Protein AF-A0A914ZNJ7-F1 (afdb_monomer_lite)

Secondary structure (DSSP, 8-state):
--TTS-HHHHHHHHHHHHHHHHHHHHTTTSS-------EEEE-TTS-EEEEE-TTS---HHHHHHHHHTPPP----TTT-HHHHHHHHHHHHHHHHHHHT--SS--EEEEEEE---HHHHHHHHHHTHHHHHHHHHTTEEEEEEE-S--SS---------

InterPro domains:
  IPR002035 von Willebrand factor, type A [PS50234] (1-148)
  IPR036465 von Willebrand factor A-like domain superfamily [G3DSA:3.40.50.410] (1-155)
  IPR036465 von Willebrand factor A-like domain superfamily [SSF53300] (2-149)

Organism: Parascaris univalens (NCBI:txid6257)

pLDDT: mean 73.2, std 13.9, range [26.34, 88.75]

Foldseek 3Di:
DLLLAPVVLVVVVLVVVLVVLVVLVVVVVDPPHDPFDWDWDAALQLAIDTLGARPDDSDSVSNNVSSVPDDRHNHDVVPDVSVLNSVLVRLLVLLVSLLPDDDPDQAEAEAEEQDDPVVVVVVCVVCVVSVVSSVVSNYQYFYHHTHDDPDDPDGDRDDD

Structure (mmCIF, N/CA/C/O backbone):
data_AF-A0A914ZNJ7-F1
#
_entry.id   AF-A0A914ZNJ7-F1
#
loop_
_atom_site.group_PDB
_atom_site.id
_atom_site.type_symbol
_atom_site.label_atom_id
_atom_site.label_alt_id
_atom_site.label_comp_id
_atom_site.label_asym_id
_atom_site.label_entity_id
_atom_site.label_seq_id
_atom_site.pdbx_PDB_ins_code
_atom_site.Cartn_x
_atom_site.Cartn_y
_atom_site.Cartn_z
_atom_site.occupancy
_atom_site.B_iso_or_equiv
_atom_site.auth_seq_id
_atom_site.auth_comp_id
_atom_site.auth_asym_id
_atom_site.auth_atom_id
_atom_site.pdbx_PDB_model_num
ATOM 1 N N . ASP A 1 1 ? 5.364 1.258 -9.511 1.00 53.81 1 ASP A N 1
ATOM 2 C CA . ASP A 1 1 ? 6.748 1.360 -10.012 1.00 53.81 1 ASP A CA 1
ATOM 3 C C . ASP A 1 1 ? 7.327 2.624 -9.424 1.00 53.81 1 ASP A C 1
ATOM 5 O O . ASP A 1 1 ? 6.819 3.691 -9.736 1.00 53.81 1 ASP A O 1
ATOM 9 N N . SER A 1 2 ? 8.281 2.535 -8.500 1.00 53.75 2 SER A N 1
ATOM 10 C CA . SER A 1 2 ? 8.760 3.783 -7.901 1.00 53.75 2 SER A CA 1
ATOM 11 C C . SER A 1 2 ? 9.652 4.567 -8.854 1.00 53.75 2 SER A C 1
ATOM 13 O O . SER A 1 2 ? 9.702 5.764 -8.675 1.00 53.75 2 SER A O 1
ATOM 15 N N . THR A 1 3 ? 10.248 3.974 -9.900 1.00 56.72 3 THR A N 1
ATOM 16 C CA . THR A 1 3 ? 10.967 4.761 -10.925 1.00 56.72 3 THR A CA 1
ATOM 17 C C . THR A 1 3 ? 10.049 5.599 -11.805 1.00 56.72 3 THR A C 1
ATOM 19 O O . THR A 1 3 ? 10.459 6.655 -12.272 1.00 56.72 3 THR A O 1
ATOM 22 N N . ALA A 1 4 ? 8.792 5.183 -11.968 1.00 59.41 4 ALA A N 1
ATOM 23 C CA . ALA A 1 4 ? 7.767 5.990 -12.628 1.00 59.41 4 ALA A CA 1
ATOM 24 C C . ALA A 1 4 ? 7.204 7.115 -11.732 1.00 59.41 4 ALA A C 1
ATOM 26 O O . ALA A 1 4 ? 6.378 7.899 -12.185 1.00 59.41 4 ALA A O 1
ATOM 27 N N . MET A 1 5 ? 7.598 7.183 -10.454 1.00 70.44 5 MET A N 1
ATOM 28 C CA . MET A 1 5 ? 7.215 8.253 -9.534 1.00 70.44 5 MET A CA 1
ATOM 29 C C . MET A 1 5 ? 8.442 9.127 -9.255 1.00 70.44 5 MET A C 1
ATOM 31 O O . MET A 1 5 ? 9.339 8.677 -8.548 1.00 70.44 5 MET A O 1
ATOM 35 N N . PRO A 1 6 ? 8.499 10.375 -9.745 1.00 73.62 6 PRO A N 1
ATOM 36 C CA . PRO A 1 6 ? 9.552 11.305 -9.355 1.00 73.62 6 PRO A CA 1
ATOM 37 C C . PRO A 1 6 ? 9.665 11.414 -7.828 1.00 73.62 6 PRO A C 1
ATOM 39 O O . PRO A 1 6 ? 8.662 11.353 -7.113 1.00 73.62 6 PRO A O 1
ATOM 42 N N . GLU A 1 7 ? 10.875 11.610 -7.302 1.00 76.56 7 GLU A N 1
ATOM 43 C CA . GLU A 1 7 ? 11.080 11.728 -5.849 1.00 76.56 7 GLU A CA 1
ATOM 44 C C . GLU A 1 7 ? 10.246 12.872 -5.239 1.00 76.56 7 GLU A C 1
ATOM 46 O O . GLU A 1 7 ? 9.757 12.771 -4.113 1.00 76.56 7 GLU A O 1
ATOM 51 N N . THR A 1 8 ? 10.022 13.943 -6.000 1.00 78.38 8 THR A N 1
ATOM 52 C CA . THR A 1 8 ? 9.134 15.056 -5.639 1.00 78.38 8 THR A CA 1
ATOM 53 C C . THR A 1 8 ? 7.691 14.597 -5.408 1.00 78.38 8 THR A C 1
ATOM 55 O O . THR A 1 8 ? 7.097 14.951 -4.390 1.00 78.38 8 THR A O 1
ATOM 58 N N . GLU A 1 9 ? 7.149 13.750 -6.284 1.00 77.38 9 GLU A N 1
ATOM 59 C CA . GLU A 1 9 ? 5.815 13.154 -6.140 1.00 77.38 9 GLU A CA 1
ATOM 60 C C . GLU A 1 9 ? 5.749 12.183 -4.959 1.00 77.38 9 GLU A C 1
ATOM 62 O O . GLU A 1 9 ? 4.774 12.173 -4.210 1.00 77.38 9 GLU A O 1
ATOM 67 N N . PHE A 1 10 ? 6.825 11.434 -4.704 1.00 81.69 10 PHE A N 1
ATOM 68 C CA . PHE A 1 10 ? 6.919 10.602 -3.505 1.00 81.69 10 PHE A CA 1
ATOM 69 C C . PHE A 1 10 ? 6.853 11.438 -2.216 1.00 81.69 10 PHE A C 1
ATOM 71 O O . PHE A 1 10 ? 6.167 11.059 -1.264 1.00 81.69 10 PHE A O 1
ATOM 78 N N . ARG A 1 11 ? 7.520 12.600 -2.174 1.00 81.94 11 ARG A N 1
ATOM 79 C CA . ARG A 1 11 ? 7.452 13.515 -1.021 1.00 81.94 11 ARG A CA 1
ATOM 80 C C . ARG A 1 11 ? 6.037 14.064 -0.818 1.00 81.94 11 ARG A C 1
ATOM 82 O O . ARG A 1 11 ? 5.580 14.091 0.325 1.00 81.94 11 ARG A O 1
ATOM 89 N N . LYS A 1 12 ? 5.334 14.430 -1.898 1.00 82.12 12 LYS A N 1
ATOM 90 C CA . LYS A 1 12 ? 3.919 14.845 -1.851 1.00 82.12 12 LYS A CA 1
ATOM 91 C C . LYS A 1 12 ? 3.018 13.719 -1.351 1.00 82.12 12 LYS A C 1
ATOM 93 O O . LYS A 1 12 ? 2.211 13.943 -0.459 1.00 82.12 12 LYS A O 1
ATOM 98 N N . PHE A 1 13 ? 3.201 12.496 -1.844 1.00 82.88 13 PHE A N 1
ATOM 99 C CA . PHE A 1 13 ? 2.439 11.337 -1.381 1.00 82.88 13 PHE A CA 1
ATOM 100 C C . PHE A 1 13 ? 2.659 11.053 0.108 1.00 82.88 13 PHE A C 1
ATOM 102 O O . PHE A 1 13 ? 1.709 10.810 0.847 1.00 82.88 13 PHE A O 1
ATOM 109 N N . ARG A 1 14 ? 3.905 11.141 0.584 1.00 84.00 14 ARG A N 1
ATOM 110 C CA . ARG A 1 14 ? 4.208 10.993 2.011 1.00 84.00 14 ARG A CA 1
ATOM 111 C C . ARG A 1 14 ? 3.512 12.065 2.850 1.00 84.00 14 ARG A C 1
ATOM 113 O O . ARG A 1 14 ? 3.027 11.752 3.931 1.00 84.00 14 ARG A O 1
ATOM 120 N N . GLN A 1 15 ? 3.459 13.304 2.365 1.00 82.81 15 GLN A N 1
ATOM 121 C CA . GLN A 1 15 ? 2.719 14.382 3.018 1.00 82.81 15 GLN A CA 1
ATOM 122 C C . GLN A 1 15 ? 1.207 14.102 3.021 1.00 82.81 15 GLN A C 1
ATOM 124 O O . GLN A 1 15 ? 0.587 14.178 4.078 1.00 82.81 15 GLN A O 1
ATOM 129 N N . PHE A 1 16 ? 0.648 13.662 1.891 1.00 83.38 16 PHE A N 1
ATOM 130 C CA . PHE A 1 16 ? -0.746 13.230 1.790 1.00 83.38 16 PHE A CA 1
ATOM 131 C C . PHE A 1 16 ? -1.081 12.121 2.794 1.00 83.38 16 PHE A C 1
ATOM 133 O O . PHE A 1 16 ? -2.092 12.216 3.471 1.00 83.38 16 PHE A O 1
ATOM 140 N N . LEU A 1 17 ? -0.226 11.106 2.970 1.00 82.94 17 LEU A N 1
ATOM 141 C CA . LEU A 1 17 ? -0.455 10.053 3.970 1.00 82.94 17 LEU A CA 1
ATOM 142 C C . LEU A 1 17 ? -0.534 10.604 5.403 1.00 82.94 17 LEU A C 1
ATOM 144 O O . LEU A 1 17 ? -1.310 10.092 6.209 1.00 82.94 17 LEU A O 1
ATOM 148 N N . ARG A 1 18 ? 0.241 11.649 5.724 1.00 81.06 18 ARG A N 1
ATOM 149 C CA . ARG A 1 18 ? 0.186 12.315 7.038 1.00 81.06 18 ARG A CA 1
ATOM 150 C C . ARG A 1 18 ? -1.119 13.088 7.209 1.00 81.06 18 ARG A C 1
ATOM 152 O O . ARG A 1 18 ? -1.751 12.986 8.253 1.00 81.06 18 ARG A O 1
ATOM 159 N N . GLU A 1 19 ? -1.527 13.834 6.189 1.00 77.38 19 GLU A N 1
ATOM 160 C CA . GLU A 1 19 ? -2.763 14.626 6.206 1.00 77.38 19 GLU A CA 1
ATOM 161 C C . GLU A 1 19 ? -4.012 13.745 6.216 1.00 77.38 19 GLU A C 1
ATOM 163 O O . GLU A 1 19 ? -4.923 13.976 7.009 1.00 77.38 19 GLU A O 1
ATOM 168 N N . LEU A 1 20 ? -4.019 12.689 5.400 1.00 76.81 20 LEU A N 1
ATOM 169 C CA . LEU A 1 20 ? -5.060 11.671 5.369 1.00 76.81 20 LEU A CA 1
ATOM 170 C C . LEU A 1 20 ? -5.246 11.071 6.765 1.00 76.81 20 LEU A C 1
ATOM 172 O O . LEU A 1 20 ? -6.363 11.024 7.271 1.00 76.81 20 LEU A O 1
ATOM 176 N N . TYR A 1 21 ? -4.149 10.697 7.423 1.00 75.25 21 TYR A N 1
ATOM 177 C CA . TYR A 1 21 ? -4.187 10.220 8.799 1.00 75.25 21 TYR A CA 1
ATOM 178 C C . TYR A 1 21 ? -4.793 11.259 9.765 1.00 75.25 21 TYR A 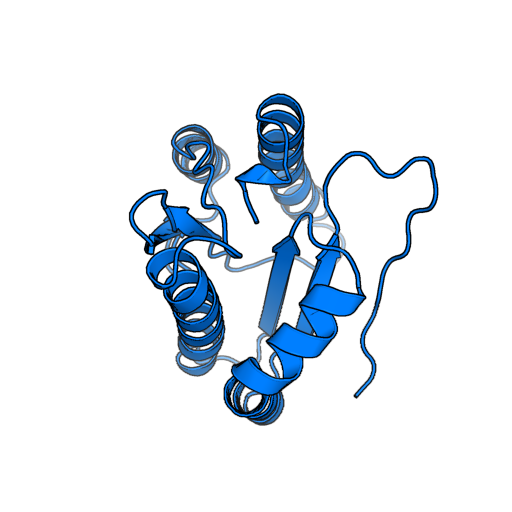C 1
ATOM 180 O O . TYR A 1 21 ? -5.706 10.936 10.524 1.00 75.25 21 TYR A O 1
ATOM 188 N N . TYR A 1 22 ? -4.364 12.523 9.699 1.00 74.38 22 TYR A N 1
ATOM 189 C CA . TYR A 1 22 ? -4.907 13.581 10.561 1.00 74.38 22 TYR A CA 1
ATOM 190 C C . TYR A 1 22 ? -6.394 13.856 10.332 1.00 74.38 22 TYR A C 1
ATOM 192 O O . TYR A 1 22 ? -7.103 14.170 11.289 1.00 74.38 22 TYR A O 1
ATOM 200 N N . SER A 1 23 ? -6.875 13.702 9.097 1.00 69.31 23 SER A N 1
ATOM 201 C CA . SER A 1 23 ? -8.292 13.871 8.761 1.00 69.31 23 SER A CA 1
ATOM 202 C C . SER A 1 23 ? -9.196 12.814 9.407 1.00 69.31 23 SER A C 1
ATOM 204 O O . SER A 1 23 ? -10.371 13.082 9.658 1.00 69.31 23 SER A O 1
ATOM 206 N N . PHE A 1 24 ? -8.659 11.629 9.726 1.00 67.88 24 PHE A N 1
ATOM 207 C CA . PHE A 1 24 ? -9.412 10.579 10.415 1.00 67.88 24 PHE A CA 1
ATOM 208 C C . PHE A 1 24 ? -9.540 10.818 11.918 1.00 67.88 24 PHE A C 1
ATOM 210 O O . PHE A 1 24 ? -10.520 10.380 12.514 1.00 67.88 24 PHE A O 1
ATOM 217 N N . GLU A 1 25 ? -8.590 11.521 12.534 1.00 63.84 25 GLU A N 1
ATOM 218 C CA . GLU A 1 25 ? -8.691 11.889 13.948 1.00 63.84 25 GLU A CA 1
ATOM 219 C C . GLU A 1 25 ? -9.591 13.105 14.189 1.00 63.84 25 GLU A C 1
ATOM 221 O O . GLU A 1 25 ? -10.279 13.167 15.206 1.00 63.84 25 GLU A O 1
ATOM 226 N N . SER A 1 26 ? -9.600 14.085 13.281 1.00 55.06 26 SER A N 1
ATOM 227 C CA . SER A 1 26 ? -10.347 15.335 13.485 1.00 55.06 26 SER A CA 1
ATOM 228 C C . SER A 1 26 ? -11.867 15.184 13.364 1.00 55.06 26 SER A C 1
ATOM 230 O O . SER A 1 26 ? -12.600 16.063 13.809 1.00 55.06 26 SER A O 1
ATOM 232 N N . ASN A 1 27 ? -12.349 14.076 12.796 1.00 54.97 27 ASN A N 1
ATOM 233 C CA . ASN A 1 27 ? -13.765 13.821 12.526 1.00 54.97 27 ASN A CA 1
ATOM 234 C C . ASN A 1 27 ? -14.432 12.927 13.591 1.00 54.97 27 ASN A C 1
ATOM 236 O O . ASN A 1 27 ? -15.315 12.133 13.275 1.00 54.97 27 ASN A O 1
ATOM 240 N N . SER A 1 28 ? -14.025 13.052 14.858 1.00 51.50 28 SER A N 1
ATOM 241 C CA . SER A 1 28 ? -14.504 12.227 15.985 1.00 51.50 28 SER A CA 1
ATOM 242 C C . SER A 1 28 ? -16.021 12.280 16.231 1.00 51.50 28 SER A C 1
ATOM 244 O O . SER A 1 28 ? -16.568 11.397 16.887 1.00 51.50 28 SER A O 1
ATOM 246 N N . SER A 1 29 ? -16.720 13.278 15.680 1.00 55.53 29 SER A N 1
ATOM 247 C CA . SER A 1 29 ? -18.180 13.417 15.732 1.00 55.53 29 SER A CA 1
ATOM 248 C C . SER A 1 29 ? -18.931 12.526 14.732 1.00 55.53 29 SER A C 1
ATOM 250 O O . SER A 1 29 ? -20.113 12.257 14.929 1.00 55.53 29 SER A O 1
ATOM 252 N N . ASN A 1 30 ? -18.260 12.015 13.694 1.00 52.19 30 ASN A N 1
ATOM 253 C CA . ASN A 1 30 ? -18.810 11.048 12.748 1.00 52.19 30 ASN A CA 1
ATOM 254 C C . ASN A 1 30 ? -18.105 9.704 12.958 1.00 52.19 30 ASN A C 1
ATOM 256 O O . ASN A 1 30 ? -16.898 9.604 12.792 1.00 52.19 30 ASN A O 1
ATOM 260 N N . CYS A 1 31 ? -18.864 8.659 13.290 1.00 51.84 31 CYS A N 1
ATOM 261 C CA . CYS A 1 31 ? -18.443 7.292 13.650 1.00 51.84 31 CYS A CA 1
ATOM 262 C C . CYS A 1 31 ? -17.632 6.497 12.578 1.00 51.84 31 CYS A C 1
ATOM 264 O O . CYS A 1 31 ? -17.772 5.283 12.454 1.00 51.84 31 CYS A O 1
ATOM 266 N N . ARG A 1 32 ? -16.798 7.146 11.756 1.00 58.00 32 ARG A N 1
ATOM 267 C CA . ARG A 1 32 ? -15.968 6.563 10.687 1.00 58.00 32 ARG A CA 1
ATOM 268 C C . ARG A 1 32 ? -14.477 6.761 10.977 1.00 58.00 32 ARG A C 1
ATOM 270 O O . ARG A 1 32 ? -13.741 7.282 10.143 1.00 58.00 32 ARG A O 1
ATOM 277 N N . GLN A 1 33 ? -14.037 6.368 12.168 1.00 70.69 33 GLN A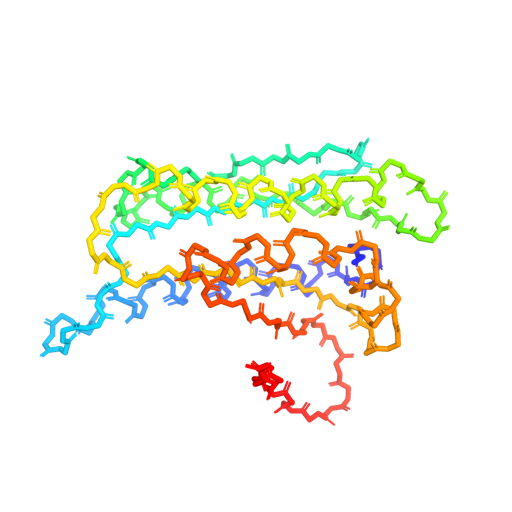 N 1
ATOM 278 C CA . GLN A 1 33 ? -12.636 6.480 12.570 1.00 70.69 33 GLN A CA 1
ATOM 279 C C . GLN A 1 33 ? -11.840 5.246 12.118 1.00 70.69 33 GLN A C 1
ATOM 281 O O . GLN A 1 33 ? -12.275 4.109 12.312 1.00 70.69 33 GLN A O 1
ATOM 286 N N . ILE A 1 34 ? -10.658 5.458 11.531 1.00 74.62 34 ILE A N 1
ATOM 287 C CA . ILE A 1 34 ? -9.693 4.372 11.326 1.00 74.62 34 ILE A CA 1
ATOM 288 C C . ILE A 1 34 ? -9.170 3.956 12.696 1.00 74.62 34 ILE A C 1
ATOM 290 O O . ILE A 1 34 ? -8.494 4.731 13.363 1.00 74.62 34 ILE A O 1
ATOM 294 N N . SER A 1 35 ? -9.474 2.728 13.112 1.00 77.62 35 SER A N 1
ATOM 295 C CA . SER A 1 35 ? -9.023 2.204 14.404 1.00 77.62 35 SER A CA 1
ATOM 296 C C . SER A 1 35 ? -7.628 1.584 14.352 1.00 77.62 35 SER A C 1
ATOM 298 O O . SER A 1 35 ? -6.980 1.469 15.385 1.00 77.62 35 SER A O 1
ATOM 300 N N . ARG A 1 36 ? -7.182 1.120 13.174 1.00 83.25 36 ARG A N 1
ATOM 301 C CA . ARG A 1 36 ? -5.871 0.483 12.957 1.00 83.25 36 ARG A CA 1
ATOM 302 C C . ARG A 1 36 ? -5.372 0.787 11.548 1.00 83.25 36 ARG A C 1
ATOM 304 O O . ARG A 1 36 ? -6.161 0.771 10.606 1.00 83.25 36 ARG A O 1
ATOM 311 N N . LEU A 1 37 ? -4.072 1.027 11.400 1.00 86.12 37 LEU A N 1
ATOM 312 C CA . LEU A 1 37 ? -3.442 1.360 10.125 1.00 86.12 37 LEU A CA 1
ATOM 313 C C . LEU A 1 37 ? -2.122 0.606 9.993 1.00 86.12 37 LEU A C 1
ATOM 315 O O . LEU A 1 37 ? -1.306 0.614 10.907 1.00 86.12 37 LEU A O 1
ATOM 319 N N . ALA A 1 38 ? -1.904 -0.009 8.835 1.00 88.12 38 ALA A N 1
ATOM 320 C CA . ALA A 1 38 ? -0.615 -0.563 8.459 1.00 88.12 38 ALA A CA 1
ATOM 321 C C . ALA A 1 38 ? -0.146 0.062 7.152 1.00 88.12 38 ALA A C 1
ATOM 323 O O . ALA A 1 38 ? -0.948 0.390 6.279 1.00 88.12 38 ALA A O 1
ATOM 324 N N . ILE A 1 39 ? 1.167 0.232 7.027 1.00 88.44 39 ILE A N 1
ATOM 325 C CA . ILE A 1 39 ? 1.784 0.835 5.851 1.00 88.44 39 ILE A CA 1
ATOM 326 C C . ILE A 1 39 ? 2.929 -0.058 5.406 1.00 88.44 39 ILE A C 1
ATOM 328 O O . ILE A 1 39 ? 3.972 -0.133 6.057 1.00 88.44 39 ILE A O 1
ATOM 332 N N . LEU A 1 40 ? 2.712 -0.722 4.277 1.00 88.75 40 LEU A N 1
ATOM 333 C CA . LEU A 1 40 ? 3.676 -1.581 3.606 1.00 88.75 40 LEU A CA 1
ATOM 334 C C . LEU A 1 40 ? 4.218 -0.854 2.382 1.00 88.75 40 LEU A C 1
ATOM 336 O O . LEU A 1 40 ? 3.469 -0.204 1.652 1.00 88.75 40 LEU A O 1
ATOM 340 N N . LYS A 1 41 ? 5.519 -0.972 2.132 1.00 86.38 41 LYS A N 1
ATOM 341 C CA . LYS A 1 41 ? 6.115 -0.420 0.919 1.00 86.38 41 LYS A CA 1
ATOM 342 C C . LYS A 1 41 ? 7.318 -1.230 0.455 1.00 86.38 41 LYS A C 1
ATOM 344 O O . LYS A 1 41 ? 8.174 -1.628 1.242 1.00 86.38 41 LYS A O 1
ATOM 349 N N . ASN A 1 42 ? 7.426 -1.369 -0.860 1.00 81.81 42 ASN A N 1
ATOM 350 C CA . ASN A 1 42 ? 8.550 -2.038 -1.504 1.00 81.81 42 ASN A CA 1
ATOM 351 C C . ASN A 1 42 ? 9.828 -1.190 -1.398 1.00 81.81 42 ASN A C 1
ATOM 353 O O . ASN A 1 42 ? 9.806 0.041 -1.547 1.00 81.81 42 ASN A O 1
ATOM 357 N N . ARG A 1 43 ? 10.957 -1.857 -1.153 1.00 79.56 43 ARG A N 1
ATOM 358 C CA . ARG A 1 43 ? 12.313 -1.290 -1.143 1.00 79.56 43 ARG A CA 1
ATOM 359 C C . ARG A 1 43 ? 13.014 -1.507 -2.484 1.00 79.56 43 ARG A C 1
ATOM 361 O O . ARG A 1 43 ? 12.617 -2.367 -3.264 1.00 79.56 43 ARG A O 1
ATOM 368 N N . ARG A 1 44 ? 14.105 -0.758 -2.709 1.00 72.81 44 ARG A N 1
ATOM 369 C CA . ARG A 1 44 ? 14.981 -0.860 -3.901 1.00 72.81 44 ARG A CA 1
ATOM 370 C C . ARG A 1 44 ? 15.434 -2.300 -4.170 1.00 72.81 44 ARG A C 1
ATOM 372 O O . ARG A 1 44 ? 15.549 -2.714 -5.314 1.00 72.81 44 ARG A O 1
ATOM 379 N N . SER A 1 45 ? 15.695 -3.042 -3.095 1.00 74.81 45 SER A N 1
ATOM 380 C CA . SER A 1 45 ? 16.176 -4.426 -3.095 1.00 74.81 45 SER A CA 1
ATOM 381 C C . SER A 1 45 ? 15.145 -5.450 -3.571 1.00 74.81 45 SER A C 1
ATOM 383 O O . SER A 1 45 ? 15.495 -6.615 -3.719 1.00 74.81 45 SER A O 1
ATOM 385 N N . GLY A 1 46 ? 13.884 -5.053 -3.778 1.00 73.19 46 GLY A N 1
ATOM 386 C CA . GLY A 1 46 ? 12.798 -5.996 -4.038 1.00 73.19 46 GLY A CA 1
ATOM 387 C C . GLY A 1 46 ? 12.356 -6.761 -2.787 1.00 73.19 46 GLY A C 1
ATOM 388 O O . GLY A 1 46 ? 11.921 -7.900 -2.878 1.00 73.19 46 GLY A O 1
ATOM 389 N N . SER A 1 47 ? 12.465 -6.131 -1.615 1.00 81.81 47 SER A N 1
ATOM 390 C CA . SER A 1 47 ? 11.836 -6.603 -0.378 1.00 81.81 47 SER A CA 1
ATOM 391 C C . SER A 1 47 ? 10.702 -5.672 0.044 1.00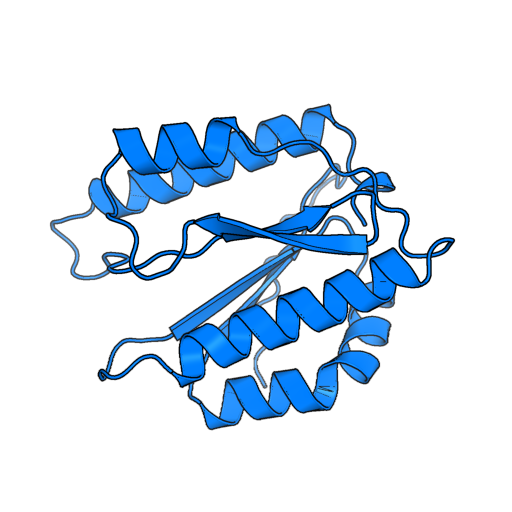 81.81 47 SER A C 1
ATOM 393 O O . SER A 1 47 ? 10.688 -4.491 -0.317 1.00 81.81 47 SER A O 1
ATOM 395 N N . VAL A 1 48 ? 9.753 -6.189 0.820 1.00 84.25 48 VAL A N 1
ATOM 396 C CA . VAL A 1 48 ? 8.675 -5.399 1.428 1.00 84.25 48 VAL A CA 1
ATOM 397 C C . VAL A 1 48 ? 9.114 -4.951 2.815 1.00 84.25 48 VAL A C 1
ATOM 399 O O . VAL A 1 48 ? 9.670 -5.737 3.578 1.00 84.25 48 VAL A O 1
ATOM 402 N N . PHE A 1 49 ? 8.882 -3.683 3.144 1.00 86.38 49 PHE A N 1
ATOM 403 C CA . PHE A 1 49 ? 9.119 -3.150 4.478 1.00 86.38 49 PHE A CA 1
ATOM 404 C C . PHE A 1 49 ? 7.822 -2.630 5.084 1.00 86.38 49 PHE A C 1
ATOM 406 O O . PHE A 1 49 ? 7.070 -1.900 4.429 1.00 86.38 49 PHE A O 1
ATOM 413 N N . THR A 1 50 ? 7.595 -2.977 6.346 1.00 87.31 50 THR A N 1
ATOM 414 C CA . THR A 1 50 ? 6.460 -2.497 7.130 1.00 87.31 50 THR A CA 1
ATOM 415 C C . THR A 1 50 ? 6.876 -1.261 7.911 1.00 87.31 50 THR A C 1
ATOM 417 O O . THR A 1 50 ? 7.649 -1.336 8.860 1.00 87.31 50 THR A O 1
ATOM 420 N N . TYR A 1 51 ? 6.377 -0.101 7.494 1.00 86.25 51 TYR A N 1
ATOM 421 C CA . TYR A 1 51 ? 6.629 1.170 8.175 1.00 86.25 51 TYR A CA 1
ATOM 422 C C . TYR A 1 51 ? 5.732 1.352 9.399 1.00 86.25 51 TYR A C 1
ATOM 424 O O . TYR A 1 51 ? 6.159 1.957 10.379 1.00 86.25 51 TYR A O 1
ATOM 432 N N . LEU A 1 52 ? 4.515 0.811 9.345 1.00 86.44 52 LEU A N 1
ATOM 433 C CA . LEU A 1 52 ? 3.541 0.815 10.432 1.00 86.44 52 LEU A CA 1
ATOM 434 C C . LEU A 1 52 ? 2.831 -0.544 10.447 1.00 86.44 52 LEU A C 1
ATOM 436 O O . LEU A 1 52 ? 2.379 -0.984 9.388 1.00 86.44 52 LEU A O 1
ATOM 440 N N . HIS A 1 53 ? 2.751 -1.211 11.602 1.00 86.12 53 HIS A N 1
ATOM 441 C CA . HIS A 1 53 ? 1.961 -2.438 11.764 1.00 86.12 53 H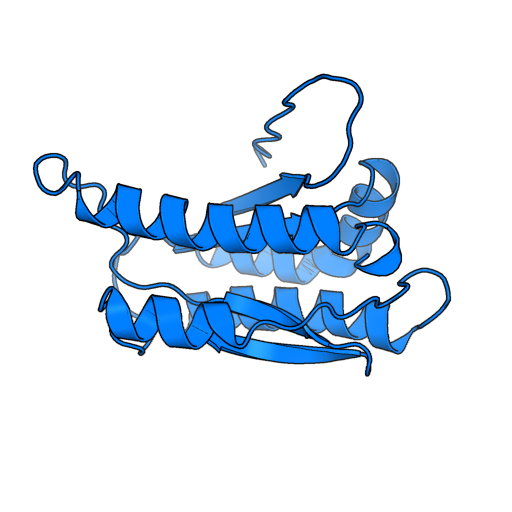IS A CA 1
ATOM 442 C C . HIS A 1 53 ? 0.569 -2.108 12.302 1.00 86.12 53 HIS A C 1
ATOM 444 O O . HIS A 1 53 ? 0.390 -1.097 12.975 1.00 86.12 53 HIS A O 1
ATOM 450 N N . LEU A 1 54 ? -0.403 -2.999 12.069 1.00 82.94 54 LEU A N 1
ATOM 451 C CA . LEU A 1 54 ? -1.770 -2.822 12.570 1.00 82.94 54 LEU A CA 1
ATOM 452 C C . LEU A 1 54 ? -1.821 -2.688 14.100 1.00 82.94 54 LEU A C 1
ATOM 454 O O . LEU A 1 54 ? -2.758 -2.102 14.623 1.00 82.94 54 LEU A O 1
ATOM 458 N N . GLU A 1 55 ? -0.875 -3.282 14.828 1.00 81.88 55 GLU A N 1
ATOM 459 C CA . GLU A 1 55 ? -0.774 -3.238 16.298 1.00 81.88 55 GLU A CA 1
ATOM 460 C C . GLU A 1 55 ? -0.170 -1.938 16.837 1.00 81.88 55 GLU A C 1
ATOM 462 O O . GLU A 1 55 ? -0.267 -1.672 18.033 1.00 81.88 55 GLU A O 1
ATOM 467 N N . ASN A 1 56 ? 0.450 -1.122 15.981 1.00 82.19 56 ASN A N 1
ATOM 468 C CA . ASN A 1 56 ? 1.046 0.129 16.422 1.00 82.19 56 ASN A CA 1
ATOM 469 C C . ASN A 1 56 ? -0.043 1.098 16.888 1.00 82.19 56 ASN A C 1
ATOM 471 O O . ASN A 1 56 ? -1.129 1.163 16.307 1.00 82.19 56 ASN A O 1
ATOM 475 N N . SER A 1 57 ? 0.292 1.904 17.899 1.00 77.75 57 SER A N 1
ATOM 476 C CA . SER A 1 57 ? -0.564 3.012 18.308 1.00 77.75 57 SER A CA 1
ATOM 477 C C . SER A 1 57 ? -0.795 3.955 17.130 1.00 77.75 57 SER A C 1
ATOM 479 O O . SER A 1 57 ? 0.144 4.342 16.425 1.00 77.75 57 SER A O 1
ATOM 481 N N . LEU A 1 58 ? -2.049 4.363 16.965 1.00 77.94 58 LEU A N 1
ATOM 482 C CA . LEU A 1 58 ? -2.428 5.492 16.126 1.00 77.94 58 LEU A CA 1
ATOM 483 C C . LEU A 1 58 ? -2.262 6.785 16.929 1.00 77.94 58 LEU A C 1
ATOM 485 O O . LEU A 1 58 ? -3.200 7.549 17.105 1.00 77.94 58 LEU A O 1
ATOM 489 N N . ASP A 1 59 ? -1.077 6.993 17.493 1.00 82.75 59 ASP A N 1
ATOM 490 C CA . ASP A 1 59 ? -0.704 8.286 18.047 1.00 82.75 59 ASP A CA 1
ATOM 491 C C . ASP A 1 59 ? -0.096 9.147 16.931 1.00 82.75 59 ASP A C 1
ATOM 493 O O . ASP A 1 59 ? 0.777 8.690 16.181 1.00 82.75 59 ASP A O 1
ATOM 497 N N . LYS A 1 60 ? -0.529 10.412 16.828 1.00 75.62 60 LYS A N 1
ATOM 498 C CA . LYS A 1 60 ? -0.081 11.346 15.778 1.00 75.62 60 LYS A CA 1
ATOM 499 C C . LYS A 1 60 ? 1.435 11.450 15.675 1.00 75.62 60 LYS A C 1
ATOM 501 O O . LYS A 1 60 ? 1.970 11.506 14.561 1.00 75.62 60 LYS A O 1
ATOM 506 N N . LEU A 1 61 ? 2.127 11.529 16.813 1.00 78.12 61 LEU A N 1
ATOM 507 C CA . LEU A 1 61 ? 3.575 11.688 16.853 1.00 78.12 61 LEU A CA 1
ATOM 508 C C . LEU A 1 61 ? 4.246 10.397 16.383 1.00 78.12 61 LEU A C 1
ATOM 510 O O . LEU A 1 61 ? 5.124 10.447 15.518 1.00 78.12 61 LEU A O 1
ATOM 514 N N . GLN A 1 62 ? 3.786 9.247 16.877 1.00 80.12 62 GLN A N 1
ATOM 515 C CA . GLN A 1 62 ? 4.314 7.943 16.483 1.00 80.12 62 GLN A CA 1
ATOM 516 C C . GLN A 1 62 ? 4.132 7.684 14.979 1.00 80.12 62 GLN A C 1
ATOM 518 O O . GLN A 1 62 ?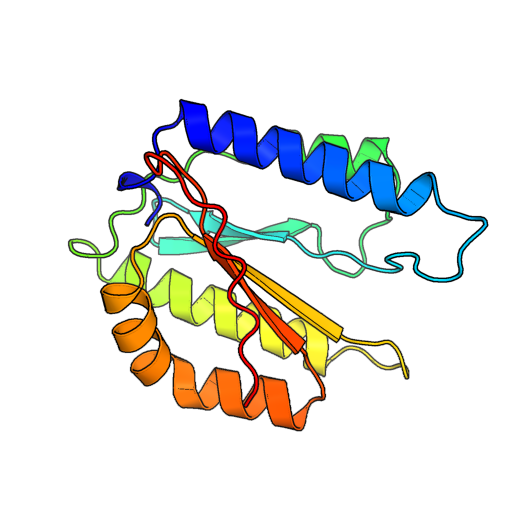 5.102 7.357 14.288 1.00 80.12 62 GLN A O 1
ATOM 523 N N . VAL A 1 63 ? 2.932 7.908 14.436 1.00 82.25 63 VAL A N 1
ATOM 524 C CA . VAL A 1 63 ? 2.651 7.755 12.999 1.00 82.25 63 VAL A CA 1
ATOM 525 C C . VAL A 1 63 ? 3.510 8.710 12.166 1.00 82.25 63 VAL A C 1
ATOM 527 O O . VAL A 1 63 ? 4.113 8.292 11.175 1.00 82.25 63 VAL A O 1
ATOM 530 N N . SER A 1 64 ? 3.656 9.969 12.593 1.00 80.50 64 SER A N 1
ATOM 531 C CA . SER A 1 64 ? 4.547 10.930 11.931 1.00 80.50 64 SER A CA 1
ATOM 532 C C . SER A 1 64 ? 6.007 10.477 11.896 1.00 80.50 64 SER A C 1
ATOM 534 O O . SER A 1 64 ? 6.662 10.638 10.864 1.00 80.50 64 SER A O 1
ATOM 536 N N . ILE A 1 65 ? 6.520 9.905 12.989 1.00 83.50 65 ILE A N 1
ATOM 537 C CA . ILE A 1 65 ? 7.893 9.385 13.068 1.00 83.50 65 ILE A CA 1
ATOM 538 C C . ILE A 1 65 ? 8.078 8.181 12.137 1.00 83.50 65 ILE A C 1
ATOM 540 O O . ILE A 1 65 ? 9.101 8.073 11.464 1.00 83.50 65 ILE A O 1
ATOM 544 N N . HIS A 1 66 ? 7.108 7.270 12.069 1.00 85.50 66 HIS A N 1
ATOM 545 C CA . HIS A 1 66 ? 7.185 6.123 11.162 1.00 85.50 66 HIS A CA 1
ATOM 546 C C . HIS A 1 66 ? 7.147 6.553 9.692 1.00 85.50 66 HIS A C 1
ATOM 548 O O . HIS A 1 66 ? 7.956 6.089 8.885 1.00 85.50 66 HIS A O 1
ATOM 554 N N . LEU A 1 67 ? 6.255 7.486 9.351 1.00 84.31 67 LEU A N 1
ATOM 555 C CA . LEU A 1 67 ? 6.132 8.014 7.997 1.00 84.31 67 LEU A CA 1
ATOM 556 C C . LEU A 1 67 ? 7.364 8.815 7.568 1.00 84.31 67 LEU A C 1
ATOM 558 O O . LEU A 1 67 ? 7.773 8.705 6.414 1.00 84.31 67 LEU A O 1
ATOM 562 N N . SER A 1 68 ? 7.995 9.588 8.459 1.00 83.75 68 SER A N 1
ATOM 563 C CA . SER A 1 68 ? 9.179 10.392 8.114 1.00 83.75 68 SER A CA 1
ATOM 564 C C . SER A 1 68 ? 10.384 9.541 7.696 1.00 83.75 68 SER A C 1
ATOM 566 O O . SER A 1 68 ? 11.156 9.965 6.835 1.00 83.75 68 SER A O 1
ATOM 568 N N . LYS A 1 69 ? 10.488 8.313 8.222 1.00 85.38 69 LYS A N 1
ATOM 569 C CA . LYS A 1 69 ? 11.509 7.315 7.860 1.00 85.38 69 LYS A CA 1
ATOM 570 C C . LYS A 1 69 ? 11.263 6.652 6.502 1.00 85.38 69 LYS A C 1
ATOM 572 O O . LYS A 1 69 ? 12.076 5.848 6.054 1.00 85.38 69 LYS A O 1
ATOM 577 N N . MET A 1 70 ? 10.140 6.939 5.842 1.00 86.25 70 MET A N 1
ATOM 578 C CA . MET A 1 70 ? 9.836 6.352 4.544 1.00 86.25 70 MET A CA 1
ATOM 579 C C . MET A 1 70 ? 10.755 6.910 3.457 1.00 86.25 70 MET A C 1
ATOM 581 O O . MET A 1 70 ? 10.721 8.101 3.140 1.00 86.25 70 MET A O 1
ATOM 585 N N . GLU A 1 71 ? 11.556 6.021 2.871 1.00 82.19 71 GLU A N 1
ATOM 586 C CA . GLU A 1 71 ? 12.556 6.339 1.847 1.00 82.19 71 GLU A CA 1
ATOM 587 C C . GLU A 1 71 ? 12.005 6.139 0.437 1.00 82.19 71 GLU A C 1
ATOM 589 O O . GLU A 1 71 ? 11.242 5.207 0.183 1.00 82.19 71 GLU A O 1
ATOM 594 N N . TYR A 1 72 ? 12.456 6.933 -0.530 1.00 79.19 72 TYR A N 1
ATOM 595 C CA . TYR A 1 72 ? 12.132 6.704 -1.935 1.00 79.19 72 TYR A CA 1
ATOM 596 C C . TYR A 1 72 ? 12.854 5.457 -2.480 1.00 79.19 72 TYR A C 1
ATOM 598 O O . TYR A 1 72 ? 14.086 5.383 -2.515 1.00 79.19 72 TYR A O 1
ATOM 606 N N . ALA A 1 73 ? 12.087 4.455 -2.927 1.00 71.81 73 ALA A N 1
ATOM 607 C CA . ALA A 1 73 ? 12.639 3.148 -3.292 1.00 71.81 73 ALA A CA 1
ATOM 608 C C . ALA A 1 73 ? 13.060 2.986 -4.760 1.00 71.81 73 ALA A C 1
ATOM 610 O O . ALA A 1 73 ? 13.812 2.063 -5.024 1.00 71.81 73 ALA A O 1
ATOM 611 N N . GLY A 1 74 ? 12.620 3.826 -5.703 1.00 68.19 74 GLY A N 1
ATOM 612 C CA . GLY A 1 74 ? 13.051 3.755 -7.113 1.00 68.19 74 GLY A CA 1
ATOM 613 C C . GLY A 1 74 ? 13.144 2.339 -7.722 1.00 68.19 74 GLY A C 1
ATOM 614 O O . GLY A 1 74 ? 14.095 2.047 -8.437 1.00 68.19 74 GLY A O 1
ATOM 615 N N . CYS A 1 75 ? 12.219 1.434 -7.396 1.00 72.19 75 CYS A N 1
ATOM 616 C CA . CYS A 1 75 ? 12.202 0.047 -7.863 1.00 72.19 75 CYS A CA 1
ATOM 617 C C . CYS A 1 75 ? 11.533 -0.003 -9.244 1.00 72.19 75 CYS A C 1
ATOM 619 O O . CYS A 1 75 ? 10.319 0.227 -9.333 1.00 72.19 75 CYS A O 1
ATOM 621 N N . ASN A 1 76 ? 12.320 -0.278 -10.292 1.00 73.19 76 ASN A N 1
ATOM 622 C CA . ASN A 1 76 ? 11.835 -0.443 -11.663 1.00 73.19 76 ASN A CA 1
ATOM 623 C C . ASN A 1 76 ? 11.288 -1.857 -11.838 1.00 73.19 76 ASN A C 1
ATOM 625 O O . ASN A 1 76 ? 12.031 -2.835 -11.804 1.00 73.19 76 ASN A O 1
ATOM 629 N N . LEU A 1 77 ? 9.982 -1.962 -12.020 1.00 69.25 77 LEU A N 1
ATOM 630 C CA . LEU A 1 77 ? 9.301 -3.248 -12.064 1.00 69.25 77 LEU A CA 1
ATOM 631 C C . LEU A 1 77 ? 9.444 -3.947 -13.423 1.00 69.25 77 LEU A C 1
ATOM 633 O O . LEU A 1 77 ? 9.252 -5.150 -13.493 1.00 69.25 77 LEU A O 1
ATOM 637 N N . GLU A 1 78 ? 9.759 -3.235 -14.503 1.00 71.19 78 GLU A N 1
ATOM 638 C CA . GLU A 1 78 ? 9.936 -3.842 -15.834 1.00 71.19 78 GLU A CA 1
ATOM 639 C C . GLU A 1 78 ? 11.303 -4.513 -15.980 1.00 71.19 78 GLU A C 1
ATOM 641 O O . GLU A 1 78 ? 11.437 -5.512 -16.676 1.00 71.19 78 GLU A O 1
ATOM 646 N N . ARG A 1 79 ? 12.318 -3.979 -15.295 1.00 72.50 79 ARG A N 1
ATOM 647 C CA . ARG A 1 79 ? 13.707 -4.445 -15.401 1.00 72.50 79 ARG A CA 1
ATOM 648 C C . ARG A 1 79 ? 14.160 -5.326 -14.242 1.00 72.50 79 ARG A C 1
ATOM 650 O O . ARG A 1 79 ? 15.225 -5.927 -14.330 1.00 72.50 79 ARG A O 1
ATOM 657 N N . ASN A 1 80 ? 13.405 -5.377 -13.144 1.00 75.56 80 ASN A N 1
ATOM 658 C CA . ASN A 1 80 ? 13.821 -6.073 -11.930 1.00 75.56 80 ASN A CA 1
ATOM 659 C C . ASN A 1 80 ? 12.722 -7.017 -11.417 1.00 75.56 80 ASN A C 1
ATOM 661 O O . ASN A 1 80 ? 11.728 -6.585 -10.829 1.00 75.56 80 ASN A O 1
ATOM 665 N N . LEU A 1 81 ? 12.951 -8.322 -11.587 1.00 77.69 81 LEU A N 1
ATOM 666 C CA . LEU A 1 81 ? 12.065 -9.390 -11.111 1.00 77.69 81 LEU A CA 1
ATOM 667 C C . LEU A 1 81 ? 11.862 -9.357 -9.588 1.00 77.69 81 LEU A C 1
ATOM 669 O O . LEU A 1 81 ? 10.765 -9.638 -9.112 1.00 77.69 81 LEU A O 1
ATOM 673 N N . ASN A 1 82 ? 12.864 -8.933 -8.810 1.00 79.69 82 ASN A N 1
ATOM 674 C CA . ASN A 1 82 ? 12.711 -8.793 -7.359 1.00 79.69 82 ASN A CA 1
ATOM 675 C C . ASN A 1 82 ? 11.733 -7.664 -7.012 1.00 79.69 82 ASN A C 1
ATOM 677 O O . ASN A 1 82 ? 10.977 -7.777 -6.053 1.00 79.69 82 ASN A O 1
ATOM 681 N N . CYS A 1 83 ? 11.688 -6.588 -7.806 1.00 75.56 83 CYS A N 1
ATOM 682 C CA . CYS A 1 83 ? 10.667 -5.557 -7.633 1.00 75.56 83 CYS A CA 1
ATOM 683 C C . CYS A 1 83 ? 9.264 -6.122 -7.905 1.00 75.56 83 CYS A C 1
ATOM 685 O O . CYS A 1 83 ? 8.332 -5.779 -7.176 1.00 75.56 83 CYS A O 1
ATOM 687 N N . GLN A 1 84 ? 9.108 -6.954 -8.948 1.00 75.19 84 GLN A N 1
ATOM 688 C CA . GLN A 1 84 ? 7.820 -7.574 -9.295 1.00 75.19 84 GLN A CA 1
ATOM 689 C C . GLN A 1 84 ? 7.350 -8.486 -8.169 1.00 75.19 84 GLN A C 1
ATOM 691 O O . GLN A 1 84 ? 6.240 -8.322 -7.669 1.00 75.19 84 GLN A O 1
ATOM 696 N N . LYS A 1 85 ? 8.245 -9.353 -7.689 1.00 77.50 85 LYS A N 1
ATOM 697 C CA . LYS A 1 85 ? 7.990 -10.217 -6.542 1.00 77.50 85 LYS A CA 1
ATOM 698 C C . LYS A 1 85 ? 7.597 -9.419 -5.299 1.00 77.50 85 LYS A C 1
ATOM 700 O O . LYS A 1 85 ? 6.594 -9.738 -4.678 1.00 77.50 85 LYS A O 1
ATOM 705 N N . ALA A 1 86 ? 8.299 -8.326 -4.992 1.00 78.81 86 ALA A N 1
ATOM 706 C CA . ALA A 1 86 ? 7.963 -7.474 -3.851 1.00 78.81 86 ALA A CA 1
ATOM 707 C C . ALA A 1 86 ? 6.541 -6.902 -3.924 1.00 78.81 86 ALA A C 1
ATOM 709 O O . ALA A 1 86 ? 5.927 -6.637 -2.899 1.00 78.81 86 ALA A O 1
ATOM 710 N N . LEU A 1 87 ? 6.013 -6.657 -5.125 1.00 77.88 87 LEU A N 1
ATOM 711 C CA . LEU A 1 87 ? 4.650 -6.161 -5.298 1.00 77.88 87 LEU A CA 1
ATOM 712 C C . LEU A 1 87 ? 3.618 -7.242 -4.971 1.00 77.88 87 LEU A C 1
ATOM 714 O O . LEU A 1 87 ? 2.669 -6.959 -4.241 1.00 77.88 87 LEU A O 1
ATOM 718 N N . THR A 1 88 ? 3.849 -8.468 -5.436 1.00 77.88 88 THR A N 1
ATOM 719 C CA . THR A 1 88 ? 3.052 -9.635 -5.045 1.00 77.88 88 THR A CA 1
ATOM 720 C C . THR A 1 88 ? 3.151 -9.896 -3.548 1.00 77.88 88 THR A C 1
ATOM 722 O O . THR A 1 88 ? 2.123 -9.986 -2.885 1.00 77.88 88 THR A O 1
ATOM 725 N N . ASP A 1 89 ? 4.361 -9.902 -2.989 1.00 82.12 89 ASP A N 1
ATOM 726 C CA . ASP A 1 89 ? 4.593 -10.094 -1.557 1.00 82.12 89 ASP A CA 1
ATOM 727 C C . ASP A 1 89 ? 3.880 -9.015 -0.730 1.00 82.12 89 ASP A C 1
ATOM 729 O O . ASP A 1 89 ? 3.258 -9.329 0.280 1.00 82.12 89 ASP A O 1
ATOM 733 N N . ALA A 1 90 ? 3.906 -7.746 -1.155 1.00 82.69 90 ALA A N 1
ATOM 734 C CA . ALA A 1 90 ? 3.233 -6.661 -0.439 1.00 82.69 90 ALA A CA 1
ATOM 735 C C . ALA A 1 90 ? 1.713 -6.820 -0.459 1.00 82.69 90 ALA A C 1
ATOM 737 O O . ALA A 1 90 ? 1.056 -6.554 0.548 1.00 82.69 90 ALA A O 1
ATOM 738 N N . TYR A 1 91 ? 1.161 -7.264 -1.589 1.00 81.56 91 TYR A N 1
ATOM 739 C CA . TYR A 1 91 ? -0.263 -7.536 -1.708 1.00 81.56 91 TYR A CA 1
ATOM 740 C C . TYR A 1 91 ? -0.665 -8.707 -0.808 1.00 81.56 91 TYR A C 1
ATOM 742 O O . TYR A 1 91 ? -1.570 -8.564 0.013 1.00 81.56 91 TYR A O 1
ATOM 750 N N . VAL A 1 92 ? 0.048 -9.834 -0.911 1.00 82.19 92 VAL A N 1
ATOM 751 C CA . VAL A 1 92 ? -0.184 -11.017 -0.076 1.00 82.19 92 VAL A CA 1
ATOM 752 C C . VAL A 1 92 ? -0.098 -10.621 1.393 1.00 82.19 92 VAL A C 1
ATOM 754 O O . VAL A 1 92 ? -1.085 -10.769 2.103 1.00 82.19 92 VAL A O 1
ATOM 757 N N . LEU A 1 93 ? 0.997 -9.996 1.833 1.00 85.44 93 LEU A N 1
ATOM 758 C CA . LEU A 1 93 ? 1.161 -9.530 3.213 1.00 85.44 93 LEU A CA 1
ATOM 759 C C . LEU A 1 93 ? 0.017 -8.616 3.665 1.00 85.44 93 LEU A C 1
ATOM 761 O O . LEU A 1 93 ? -0.527 -8.826 4.746 1.00 85.44 93 LEU A O 1
ATOM 765 N N . GLY A 1 94 ? -0.385 -7.641 2.845 1.00 84.38 94 GLY A N 1
ATOM 766 C CA . GLY A 1 94 ? -1.502 -6.749 3.156 1.00 84.38 94 GLY A CA 1
ATOM 767 C C . GLY A 1 94 ? -2.810 -7.511 3.373 1.00 84.38 94 GLY A C 1
ATOM 768 O O . GLY A 1 94 ? -3.499 -7.295 4.369 1.00 84.38 94 GLY A O 1
ATOM 769 N N . THR A 1 95 ? -3.130 -8.455 2.487 1.00 81.75 95 THR A N 1
ATOM 770 C CA . THR A 1 95 ? -4.340 -9.280 2.620 1.00 81.75 95 THR A CA 1
ATOM 771 C C . THR A 1 95 ? -4.284 -10.234 3.812 1.00 81.75 95 THR A C 1
ATOM 773 O O . THR A 1 95 ? -5.272 -10.362 4.538 1.00 81.75 95 THR A O 1
ATOM 776 N N . THR A 1 96 ? -3.135 -10.859 4.076 1.00 81.25 96 THR A N 1
ATOM 777 C CA . THR A 1 96 ? -2.972 -11.813 5.178 1.00 81.25 96 THR A CA 1
ATOM 778 C C . THR A 1 96 ? -3.035 -11.117 6.535 1.00 81.25 96 THR A C 1
ATOM 780 O O . THR A 1 96 ? -3.697 -11.628 7.435 1.00 81.25 96 THR A O 1
ATOM 783 N N . LEU A 1 97 ? -2.448 -9.918 6.670 1.00 80.38 97 LEU A N 1
ATOM 784 C CA . LEU A 1 97 ? -2.549 -9.095 7.885 1.00 80.38 97 LEU A CA 1
ATOM 785 C C . LEU A 1 97 ? -4.007 -8.776 8.246 1.00 80.38 97 LEU A C 1
ATOM 787 O O . LEU A 1 97 ? -4.374 -8.743 9.419 1.00 80.38 97 LEU A O 1
ATOM 791 N N . HIS A 1 98 ? -4.858 -8.560 7.242 1.00 76.31 98 HIS A N 1
ATOM 792 C CA . HIS A 1 98 ? -6.286 -8.347 7.458 1.00 76.31 98 HIS A CA 1
ATOM 793 C C . HIS A 1 98 ? -7.049 -9.642 7.750 1.00 76.31 98 HIS A C 1
ATOM 795 O O . HIS A 1 98 ? -8.028 -9.611 8.499 1.00 76.31 98 HIS A O 1
ATOM 801 N N . ALA A 1 99 ? -6.628 -10.781 7.199 1.00 71.12 99 ALA A N 1
ATOM 802 C CA . ALA A 1 99 ? -7.250 -12.073 7.486 1.00 71.12 99 ALA A CA 1
ATOM 803 C C . ALA A 1 99 ? -7.033 -12.512 8.944 1.00 71.12 99 ALA A C 1
ATOM 805 O O . ALA A 1 99 ? -7.947 -13.053 9.557 1.00 71.12 99 ALA A O 1
ATOM 806 N N . THR A 1 100 ? -5.872 -12.205 9.531 1.00 72.12 100 THR A N 1
ATOM 807 C CA . THR A 1 100 ? -5.586 -12.483 10.950 1.00 72.12 100 THR A CA 1
ATOM 808 C C . THR A 1 100 ? -6.344 -11.574 11.916 1.00 72.12 100 THR A C 1
ATOM 810 O O . THR A 1 100 ? -6.386 -11.845 13.114 1.00 72.12 100 THR A O 1
ATOM 813 N N . GLU A 1 101 ? -6.951 -10.496 11.415 1.00 71.75 101 GLU A N 1
ATOM 814 C CA . GLU A 1 101 ? -7.662 -9.544 12.254 1.00 71.75 101 GLU A CA 1
ATOM 815 C C . GLU A 1 101 ? -8.995 -10.116 12.747 1.00 71.75 101 GLU A C 1
ATOM 817 O O . GLU A 1 101 ? -9.945 -10.289 11.970 1.00 71.75 101 GLU A O 1
ATOM 822 N N . GLN A 1 102 ? -9.062 -10.364 14.056 1.00 65.50 102 GLN A N 1
ATOM 823 C CA . GLN A 1 102 ? -10.257 -10.829 14.751 1.00 65.50 102 GLN A CA 1
ATOM 824 C C . GLN A 1 102 ? -11.107 -9.629 15.200 1.00 65.50 102 GLN A C 1
ATOM 826 O O . GLN A 1 102 ? -10.670 -8.770 15.968 1.00 65.50 102 GLN A O 1
ATOM 831 N N . GLY A 1 103 ? -12.331 -9.547 14.679 1.00 68.81 103 GLY A N 1
ATOM 832 C CA . GLY A 1 103 ? -13.300 -8.495 14.990 1.00 68.81 103 GLY A CA 1
ATOM 833 C C . GLY A 1 103 ? -14.143 -8.122 13.774 1.00 68.81 103 GLY A C 1
ATOM 834 O O . GLY A 1 103 ? -13.653 -8.137 12.648 1.00 68.81 103 GLY A O 1
ATOM 835 N N . GLY A 1 104 ? -15.408 -7.749 13.991 1.00 75.25 104 GLY A N 1
ATOM 836 C CA . GLY A 1 104 ? -16.352 -7.329 12.940 1.00 75.25 104 GLY A CA 1
ATOM 837 C C . GLY A 1 104 ? -16.040 -5.967 12.300 1.00 75.25 104 GLY A C 1
ATOM 838 O O . GLY A 1 104 ? -16.951 -5.255 11.890 1.00 75.25 104 GLY A O 1
ATOM 839 N N . ARG A 1 105 ? -14.765 -5.560 12.265 1.00 81.06 105 ARG A N 1
ATOM 840 C CA . ARG A 1 105 ? -14.325 -4.293 11.676 1.00 81.06 105 ARG A CA 1
ATOM 841 C C . ARG A 1 105 ? -14.326 -4.411 10.157 1.00 81.06 105 ARG A C 1
ATOM 843 O O . ARG A 1 105 ? -13.923 -5.437 9.612 1.00 81.06 105 ARG A O 1
ATOM 850 N N . ARG A 1 106 ? -14.705 -3.331 9.475 1.00 85.12 106 ARG A N 1
ATOM 851 C CA . ARG A 1 106 ? -14.535 -3.224 8.024 1.00 85.12 106 ARG A CA 1
ATOM 852 C C . ARG A 1 106 ? -13.042 -3.184 7.690 1.00 85.12 106 ARG A C 1
ATOM 854 O O . ARG A 1 106 ? -12.295 -2.426 8.308 1.00 85.12 106 ARG A O 1
ATOM 861 N N . LYS A 1 107 ? -12.615 -3.998 6.727 1.00 87.69 107 LYS A N 1
ATOM 862 C CA . LYS A 1 107 ? -11.211 -4.156 6.329 1.00 87.69 107 LYS A CA 1
ATOM 863 C C . LYS A 1 107 ? -11.021 -3.530 4.953 1.00 87.69 107 LYS A C 1
ATOM 865 O O . LYS A 1 107 ? -11.843 -3.751 4.068 1.00 87.69 107 LYS A O 1
ATOM 870 N N . ALA A 1 108 ? -9.959 -2.753 4.780 1.00 86.75 108 ALA A N 1
ATOM 871 C CA . ALA A 1 108 ? -9.670 -2.078 3.522 1.00 86.75 108 ALA A CA 1
ATOM 872 C C . ALA A 1 108 ? -8.173 -2.132 3.210 1.00 86.75 108 ALA A C 1
ATOM 874 O O . ALA A 1 108 ? -7.355 -1.760 4.048 1.00 86.75 108 ALA A O 1
ATOM 875 N N . LEU A 1 109 ? -7.834 -2.549 1.991 1.00 86.50 109 LEU A N 1
ATOM 876 C CA . LEU A 1 109 ? -6.483 -2.548 1.446 1.00 86.50 109 LEU A CA 1
ATOM 877 C C . LEU A 1 109 ? -6.379 -1.465 0.369 1.00 86.50 109 LEU A C 1
ATOM 879 O O . LEU A 1 109 ? -7.029 -1.558 -0.670 1.00 86.50 109 LEU A O 1
ATOM 883 N N . LEU A 1 110 ? -5.545 -0.451 0.602 1.00 85.62 110 LEU A N 1
ATOM 884 C CA . LEU A 1 110 ? -5.276 0.613 -0.366 1.00 85.62 110 LEU A CA 1
ATOM 885 C C . LEU A 1 110 ? -3.942 0.369 -1.074 1.00 85.62 110 LEU A C 1
ATOM 887 O O . LEU A 1 110 ? -2.889 0.323 -0.440 1.00 85.62 110 LEU A O 1
ATOM 891 N N . ILE A 1 111 ? -3.978 0.270 -2.400 1.00 81.94 111 ILE A N 1
ATOM 892 C CA . ILE A 1 111 ? -2.801 0.051 -3.239 1.00 81.94 111 ILE A CA 1
ATOM 893 C C . ILE A 1 111 ? -2.465 1.351 -3.949 1.00 81.94 111 ILE A C 1
ATOM 895 O O . ILE A 1 111 ? -3.159 1.788 -4.857 1.00 81.94 111 ILE A O 1
ATOM 899 N N . ALA A 1 112 ? -1.372 1.965 -3.526 1.00 80.62 112 ALA A N 1
ATOM 900 C CA . ALA A 1 112 ? -0.857 3.219 -4.048 1.00 80.62 112 ALA A CA 1
ATOM 901 C C . ALA A 1 112 ? 0.193 2.962 -5.146 1.00 80.62 112 ALA A C 1
ATOM 903 O O . ALA A 1 112 ? 1.228 2.345 -4.882 1.00 80.62 112 ALA A O 1
ATOM 904 N N . THR A 1 113 ? -0.032 3.431 -6.379 1.00 77.06 113 THR A N 1
ATOM 905 C CA . THR A 1 113 ? 0.891 3.190 -7.506 1.00 77.06 113 THR A CA 1
ATOM 906 C C . THR A 1 113 ? 0.877 4.300 -8.554 1.00 77.06 113 THR A C 1
ATOM 908 O O . THR A 1 113 ? -0.153 4.881 -8.853 1.00 77.06 113 THR A O 1
ATOM 911 N N . SER A 1 114 ? 2.017 4.568 -9.183 1.00 73.62 114 SER A N 1
ATOM 912 C CA . SER A 1 114 ? 2.141 5.488 -10.328 1.00 73.62 114 SER A CA 1
ATOM 913 C C . SER A 1 114 ? 1.899 4.837 -11.690 1.00 73.62 114 SER A C 1
ATOM 915 O O . SER A 1 114 ? 2.035 5.481 -12.728 1.00 73.62 114 SER A O 1
ATOM 917 N N . ARG A 1 115 ? 1.557 3.545 -11.717 1.00 71.44 115 ARG A N 1
ATOM 918 C CA . ARG A 1 115 ? 1.374 2.797 -12.966 1.00 71.44 115 ARG A CA 1
ATOM 919 C C . ARG A 1 115 ? 0.091 3.184 -13.701 1.00 71.44 115 ARG A C 1
ATOM 921 O O . ARG A 1 115 ? -0.916 3.528 -13.089 1.00 71.44 115 ARG A O 1
ATOM 928 N N . GLY A 1 116 ? 0.142 3.069 -15.027 1.00 63.78 116 GLY A N 1
ATOM 929 C CA . GLY A 1 116 ? -1.033 3.159 -15.889 1.00 63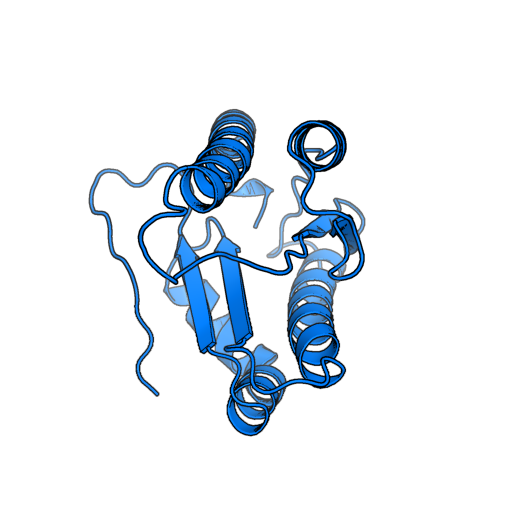.78 116 GLY A CA 1
ATOM 930 C C . GLY A 1 116 ? -1.949 1.937 -15.764 1.00 63.78 116 GLY A C 1
ATOM 931 O O . GLY A 1 116 ? -1.550 0.879 -15.272 1.00 63.78 116 GLY A O 1
ATOM 932 N N . SER A 1 117 ? -3.183 2.080 -16.244 1.00 62.97 117 SER A N 1
ATOM 933 C CA . SER A 1 117 ? -4.243 1.067 -16.154 1.00 62.97 117 SER A CA 1
ATOM 934 C C . SER A 1 117 ? -3.884 -0.268 -16.823 1.00 62.97 117 SER A C 1
ATOM 936 O O . SER A 1 117 ? -4.228 -1.321 -16.292 1.00 62.97 117 SER A O 1
ATOM 938 N N . ALA A 1 118 ? -3.144 -0.255 -17.937 1.00 63.78 118 ALA A N 1
ATOM 939 C CA . ALA A 1 118 ? -2.727 -1.469 -18.647 1.00 63.78 118 ALA A CA 1
ATOM 940 C C . ALA A 1 118 ? -1.803 -2.369 -17.802 1.00 63.78 118 ALA A C 1
ATOM 942 O O . ALA A 1 118 ? -2.072 -3.559 -17.644 1.00 63.78 118 ALA A O 1
ATOM 943 N N . HIS A 1 119 ? -0.766 -1.798 -17.177 1.00 66.19 119 HIS A N 1
ATOM 944 C CA . HIS A 1 119 ? 0.127 -2.541 -16.276 1.00 66.19 119 HIS A CA 1
ATOM 945 C C . HIS A 1 119 ? -0.589 -3.048 -15.027 1.00 66.19 119 HIS A C 1
ATOM 947 O O . HIS A 1 119 ? -0.200 -4.074 -14.478 1.00 66.19 119 HIS A O 1
ATOM 953 N N . MET A 1 120 ? -1.622 -2.339 -14.573 1.00 65.31 120 MET A N 1
ATOM 954 C CA . MET A 1 120 ? -2.430 -2.773 -13.435 1.00 65.31 120 MET A CA 1
ATOM 955 C C . MET A 1 120 ? -3.329 -3.962 -13.779 1.00 65.31 120 MET A C 1
ATOM 957 O O . MET A 1 120 ? -3.472 -4.850 -12.947 1.00 65.31 120 MET A O 1
ATOM 961 N N . ARG A 1 121 ? -3.871 -4.031 -15.002 1.00 66.62 121 ARG A N 1
ATOM 962 C CA . ARG A 1 121 ? -4.620 -5.209 -15.475 1.00 66.62 121 ARG A CA 1
ATOM 963 C C . ARG A 1 121 ? -3.729 -6.441 -15.615 1.00 66.62 121 ARG A C 1
ATOM 965 O O . ARG A 1 121 ? -4.143 -7.525 -15.227 1.00 66.62 121 ARG A O 1
ATOM 972 N N . ALA A 1 122 ? -2.508 -6.275 -16.124 1.00 66.56 122 ALA A N 1
ATOM 973 C CA . ALA A 1 122 ? -1.534 -7.368 -16.170 1.00 66.56 122 ALA A CA 1
ATOM 974 C C . ALA A 1 122 ? -1.220 -7.882 -14.755 1.00 66.56 122 ALA A C 1
ATOM 976 O O . ALA A 1 122 ? -1.340 -9.071 -14.486 1.00 66.56 122 ALA A O 1
ATOM 977 N N . LEU A 1 123 ? -0.960 -6.962 -13.822 1.00 65.94 123 LEU A N 1
ATOM 978 C CA . LEU A 1 123 ? -0.729 -7.296 -12.419 1.00 65.94 123 LEU A CA 1
ATOM 979 C C . LEU A 1 123 ? -1.942 -7.977 -11.762 1.00 65.94 123 LEU A C 1
ATOM 981 O O . LEU A 1 123 ? -1.782 -8.812 -10.886 1.00 65.94 123 LEU A O 1
ATOM 985 N N . GLN A 1 124 ? -3.167 -7.631 -12.161 1.00 65.75 124 GLN A N 1
ATOM 986 C CA . GLN A 1 124 ? -4.381 -8.251 -11.628 1.00 65.75 124 GLN A CA 1
ATOM 987 C C . GLN A 1 124 ? -4.460 -9.747 -11.953 1.00 65.75 124 GLN A C 1
ATOM 989 O O . GLN A 1 124 ? -4.956 -10.508 -11.126 1.00 65.75 124 GLN A O 1
ATOM 994 N N . LEU A 1 125 ? -3.975 -10.173 -13.123 1.00 67.50 125 LEU A N 1
ATOM 995 C CA . LEU A 1 125 ? -3.890 -11.595 -13.460 1.00 67.50 125 LEU A CA 1
ATOM 996 C C . LEU A 1 125 ? -2.909 -12.308 -12.522 1.00 67.50 125 LEU A C 1
ATOM 998 O O . LEU A 1 125 ? -3.255 -13.351 -11.973 1.00 67.50 125 LEU A O 1
ATOM 1002 N N . ASP A 1 126 ? -1.755 -11.689 -12.263 1.00 67.31 126 ASP A N 1
ATOM 1003 C CA . ASP A 1 126 ? -0.731 -12.220 -11.352 1.00 67.31 126 ASP A CA 1
ATOM 1004 C C . ASP A 1 126 ? -1.194 -12.237 -9.884 1.00 67.31 126 ASP A C 1
ATOM 1006 O O . ASP A 1 126 ? -0.772 -13.078 -9.095 1.00 67.31 126 ASP A O 1
ATOM 1010 N N . LEU A 1 127 ? -2.074 -11.306 -9.502 1.00 74.19 127 LEU A N 1
ATOM 1011 C CA . LEU A 1 127 ? -2.594 -11.158 -8.139 1.00 74.19 127 LEU A CA 1
ATOM 1012 C C . LEU A 1 127 ? -3.967 -11.800 -7.936 1.00 74.19 127 LEU A C 1
ATOM 1014 O O . LEU A 1 127 ? -4.547 -11.655 -6.859 1.00 74.19 127 LEU A O 1
ATOM 1018 N N . ARG A 1 128 ? -4.505 -12.496 -8.943 1.00 79.94 128 ARG A N 1
ATOM 1019 C CA . ARG A 1 128 ? -5.888 -12.985 -8.946 1.00 79.94 128 ARG A CA 1
ATOM 1020 C C . ARG A 1 128 ? -6.232 -13.786 -7.693 1.00 79.94 128 ARG A C 1
ATOM 1022 O O . ARG A 1 128 ? -7.249 -13.513 -7.062 1.00 79.94 128 ARG A O 1
ATOM 1029 N N . GLU A 1 129 ? -5.382 -14.732 -7.308 1.00 77.56 129 GLU A N 1
ATOM 1030 C CA . GLU A 1 129 ? -5.610 -15.569 -6.124 1.00 77.56 129 GLU A CA 1
ATOM 1031 C C . GLU A 1 129 ? -5.654 -14.744 -4.836 1.00 77.56 129 GLU A C 1
ATOM 1033 O O . GLU A 1 129 ? -6.517 -14.952 -3.984 1.00 77.56 129 GLU A O 1
ATOM 1038 N N . ALA A 1 130 ? -4.768 -13.758 -4.710 1.00 76.69 130 ALA A N 1
ATOM 1039 C CA . ALA A 1 130 ? -4.727 -12.900 -3.539 1.00 76.69 130 ALA A CA 1
ATOM 1040 C C . ALA A 1 130 ? -5.938 -11.949 -3.492 1.00 76.69 130 ALA A C 1
ATOM 1042 O O . ALA A 1 130 ? -6.475 -11.689 -2.416 1.00 76.69 130 ALA A O 1
ATOM 1043 N N . VAL A 1 131 ? -6.417 -11.471 -4.647 1.00 79.19 131 VAL A N 1
ATOM 1044 C CA . VAL A 1 131 ? -7.661 -10.687 -4.761 1.00 79.19 131 VAL A CA 1
ATOM 1045 C C . VAL A 1 131 ? -8.867 -11.534 -4.356 1.00 79.19 131 VAL A C 1
ATOM 1047 O O . VAL A 1 131 ? -9.707 -11.098 -3.567 1.00 79.19 131 VAL A O 1
ATOM 1050 N N . GLU A 1 132 ? -8.951 -12.769 -4.852 1.00 82.62 132 GLU A N 1
ATOM 1051 C CA . GLU A 1 132 ? -10.008 -13.703 -4.466 1.00 82.62 132 GLU A CA 1
ATOM 1052 C C . GLU A 1 132 ? -9.961 -14.011 -2.963 1.00 82.62 132 GLU A C 1
ATOM 1054 O O . GLU A 1 132 ? -11.010 -14.067 -2.314 1.00 82.62 132 GLU A O 1
ATOM 1059 N N . TYR A 1 133 ? -8.762 -14.150 -2.394 1.00 82.88 133 TYR A N 1
ATOM 1060 C CA . TYR A 1 133 ? -8.554 -14.326 -0.961 1.00 82.88 133 TYR A CA 1
ATOM 1061 C C . TYR A 1 133 ? -9.018 -13.104 -0.154 1.00 82.88 133 TYR A C 1
ATOM 1063 O O . TYR A 1 133 ? -9.751 -13.266 0.823 1.00 82.88 133 TYR A O 1
ATOM 1071 N N . ALA A 1 134 ? -8.668 -11.885 -0.576 1.00 83.94 134 ALA A N 1
ATOM 1072 C CA . ALA A 1 134 ? -9.129 -10.642 0.046 1.00 83.94 134 ALA A CA 1
ATOM 1073 C C . ALA A 1 134 ? -10.664 -10.574 0.092 1.00 83.94 134 ALA A C 1
ATOM 1075 O O . ALA A 1 134 ? -11.253 -10.318 1.145 1.00 83.94 134 ALA A O 1
ATOM 1076 N N . ARG A 1 135 ? -11.317 -10.910 -1.029 1.00 83.19 135 ARG A N 1
ATOM 1077 C CA . ARG A 1 135 ? -12.779 -10.934 -1.153 1.00 83.19 135 ARG A CA 1
ATOM 1078 C C . ARG A 1 135 ? -13.429 -11.934 -0.198 1.00 83.19 135 ARG A C 1
ATOM 1080 O O . ARG A 1 135 ? -14.378 -11.581 0.497 1.00 83.19 135 ARG A O 1
ATOM 1087 N N . ARG A 1 136 ? -12.911 -13.168 -0.134 1.00 85.25 136 ARG A N 1
ATOM 1088 C CA . ARG A 1 136 ? -13.406 -14.209 0.793 1.00 85.25 136 ARG A CA 1
ATOM 1089 C C . ARG A 1 136 ? -13.298 -13.782 2.260 1.00 85.25 136 ARG A C 1
ATOM 1091 O O . ARG A 1 136 ? -14.071 -14.255 3.081 1.00 85.25 136 ARG A O 1
ATOM 1098 N N . ASN A 1 137 ? -12.371 -12.879 2.570 1.00 83.12 137 ASN A N 1
ATOM 1099 C CA . ASN A 1 137 ? -12.134 -12.350 3.912 1.00 83.12 137 ASN A CA 1
ATOM 1100 C C . ASN A 1 137 ? -12.766 -10.963 4.152 1.00 83.12 137 ASN A C 1
ATOM 1102 O O . ASN A 1 137 ? -12.408 -10.297 5.126 1.00 83.12 137 ASN A O 1
ATOM 1106 N N . HIS A 1 138 ? -13.696 -10.525 3.292 1.00 86.38 138 HIS A N 1
ATOM 1107 C CA . HIS A 1 138 ? -14.388 -9.232 3.392 1.00 86.38 138 HIS A CA 1
ATOM 1108 C C . HIS A 1 138 ? -13.434 -8.026 3.485 1.00 86.38 138 HIS A C 1
ATOM 1110 O O . HIS A 1 138 ? -13.653 -7.096 4.266 1.00 86.38 138 HIS A O 1
ATOM 1116 N N . VAL A 1 139 ? -12.353 -8.060 2.703 1.00 86.50 139 VAL A N 1
ATOM 1117 C CA . VAL A 1 139 ? -11.414 -6.945 2.555 1.00 86.50 139 VAL A CA 1
ATOM 1118 C C . VAL A 1 139 ? -11.750 -6.174 1.284 1.00 86.50 139 VAL A C 1
ATOM 1120 O O . VAL A 1 139 ? -11.637 -6.708 0.182 1.00 86.50 139 VAL A O 1
ATOM 1123 N N . ASP A 1 140 ? -12.120 -4.905 1.437 1.00 85.25 140 ASP A N 1
ATOM 1124 C CA . ASP A 1 140 ? -12.323 -3.996 0.312 1.00 85.25 140 ASP A CA 1
ATOM 1125 C C . ASP A 1 140 ? -10.964 -3.591 -0.273 1.00 85.25 140 ASP A C 1
ATOM 1127 O O . ASP A 1 140 ? -10.104 -3.075 0.444 1.00 85.25 140 ASP A O 1
ATOM 1131 N N . VAL A 1 141 ? -10.752 -3.798 -1.571 1.00 80.94 141 VAL A N 1
ATOM 1132 C CA . VAL A 1 141 ? -9.481 -3.471 -2.233 1.00 80.94 141 VAL A CA 1
ATOM 1133 C C . VAL A 1 141 ? -9.654 -2.218 -3.084 1.00 80.94 141 VAL A C 1
ATOM 1135 O O . VAL A 1 141 ? -10.453 -2.192 -4.016 1.00 80.94 141 VAL A O 1
ATOM 1138 N N . TYR A 1 142 ? -8.866 -1.189 -2.785 1.00 80.06 142 TYR A N 1
ATOM 1139 C CA . TYR A 1 142 ? -8.866 0.090 -3.488 1.00 80.06 142 TYR A CA 1
ATOM 1140 C C . TYR A 1 142 ? -7.542 0.296 -4.210 1.00 80.06 142 TYR A C 1
ATOM 1142 O O . TYR A 1 142 ? -6.471 0.014 -3.669 1.00 80.06 142 TYR A O 1
ATOM 1150 N N . LEU A 1 143 ? -7.605 0.857 -5.413 1.00 77.00 143 LEU A N 1
ATOM 1151 C CA . LEU A 1 143 ? -6.428 1.253 -6.171 1.00 77.00 143 LEU A CA 1
ATOM 1152 C C . LEU A 1 143 ? -6.371 2.773 -6.260 1.00 77.00 143 LEU A C 1
ATOM 1154 O O . LEU A 1 143 ? -7.286 3.408 -6.777 1.00 77.00 143 LEU A O 1
ATOM 1158 N N . LEU A 1 144 ? -5.268 3.345 -5.796 1.00 76.19 144 LEU A N 1
ATOM 1159 C CA . LEU A 1 144 ? -4.982 4.764 -5.900 1.00 76.19 144 LEU A CA 1
ATOM 1160 C C . LEU A 1 144 ? -3.826 4.981 -6.868 1.00 76.19 144 LEU A C 1
ATOM 1162 O O . LEU A 1 144 ? -2.700 4.524 -6.640 1.00 76.19 144 LEU A O 1
ATOM 1166 N N . ARG A 1 145 ? -4.106 5.717 -7.941 1.00 74.38 145 ARG A N 1
ATOM 1167 C CA . ARG A 1 145 ? -3.087 6.158 -8.888 1.00 74.38 145 ARG A CA 1
ATOM 1168 C C . ARG A 1 145 ? -2.435 7.456 -8.395 1.00 74.38 145 ARG A C 1
ATOM 1170 O O . ARG A 1 145 ? -3.142 8.363 -7.976 1.00 74.38 145 ARG A O 1
ATOM 1177 N N . ILE A 1 146 ? -1.102 7.541 -8.407 1.00 74.00 146 ILE A N 1
ATOM 1178 C CA . ILE A 1 146 ? -0.340 8.665 -7.821 1.00 74.00 146 ILE A CA 1
ATOM 1179 C C . ILE A 1 146 ? 0.787 9.116 -8.761 1.00 74.00 146 ILE A C 1
ATOM 1181 O O . ILE A 1 146 ? 1.566 8.285 -9.217 1.00 74.00 146 ILE A O 1
ATOM 1185 N N . GLY A 1 147 ? 0.936 10.422 -8.986 1.00 65.31 147 GLY A N 1
ATOM 1186 C CA . GLY A 1 147 ? 1.992 11.034 -9.809 1.00 65.31 147 GLY A CA 1
ATOM 1187 C C . GLY A 1 147 ? 1.422 12.012 -10.840 1.00 65.31 147 GLY A C 1
ATOM 1188 O O . GLY A 1 147 ? 0.207 12.193 -10.894 1.00 65.31 147 GLY A O 1
ATOM 1189 N N . GLU A 1 148 ? 2.281 12.636 -11.658 1.00 52.91 148 GLU A N 1
ATOM 1190 C CA . GLU A 1 148 ? 1.860 13.596 -12.693 1.00 52.91 148 GLU A CA 1
ATOM 1191 C C . GLU A 1 148 ? 0.957 12.930 -13.742 1.00 52.91 148 GLU A C 1
ATOM 1193 O O . GLU A 1 148 ? 1.402 12.372 -14.745 1.00 52.91 148 GLU A O 1
ATOM 1198 N N . GLN A 1 149 ? -0.349 13.020 -13.521 1.00 50.88 149 GLN A N 1
ATOM 1199 C CA . GLN A 1 149 ? -1.317 13.020 -14.598 1.00 50.88 149 GLN A CA 1
ATOM 1200 C C . GLN A 1 149 ? -1.527 14.475 -15.001 1.00 50.88 149 GLN A C 1
ATOM 1202 O O . GLN A 1 149 ? -1.934 15.305 -14.187 1.00 50.88 149 GLN A O 1
ATOM 1207 N N . ARG A 1 150 ? -1.289 14.791 -16.277 1.00 37.84 150 ARG A N 1
ATOM 1208 C CA . ARG A 1 150 ? -2.020 15.891 -16.907 1.00 37.84 150 ARG A CA 1
ATOM 1209 C C . ARG A 1 150 ? -3.499 15.494 -16.824 1.00 37.84 150 ARG A C 1
ATOM 1211 O O . ARG A 1 150 ? -3.907 14.629 -17.580 1.00 37.84 150 ARG A O 1
ATOM 1218 N N . PHE A 1 151 ? -4.185 16.032 -15.814 1.00 34.44 151 PHE A N 1
ATOM 1219 C CA . PHE A 1 151 ? -5.626 16.005 -15.533 1.00 34.44 151 PHE A CA 1
ATOM 1220 C C . PHE A 1 151 ? -6.403 14.726 -15.890 1.00 34.44 151 PHE A C 1
ATOM 1222 O O . PHE A 1 151 ? -6.696 14.465 -17.045 1.00 34.44 151 PHE A O 1
ATOM 1229 N N . GLU A 1 152 ? -6.803 13.976 -14.865 1.00 34.53 152 GLU A N 1
ATOM 1230 C CA . GLU A 1 152 ? -8.202 13.834 -14.419 1.00 34.53 152 GLU A CA 1
ATOM 1231 C C . GLU A 1 152 ? -8.194 12.853 -13.242 1.00 34.53 152 GLU A C 1
ATOM 1233 O O . GLU A 1 152 ? -7.609 11.772 -13.314 1.00 34.53 152 GLU A O 1
ATOM 1238 N N . GLY A 1 153 ? -8.752 13.274 -12.107 1.00 33.66 153 GLY A N 1
ATOM 1239 C CA . GLY A 1 153 ? -8.857 12.447 -10.912 1.00 33.66 153 GLY A CA 1
ATOM 1240 C C . GLY A 1 153 ? -9.835 11.303 -11.145 1.00 33.66 153 GLY A C 1
ATOM 1241 O O . GLY A 1 153 ? -10.992 11.389 -10.752 1.00 33.66 153 GLY A O 1
ATOM 1242 N N . GLU A 1 154 ? -9.372 10.231 -11.775 1.00 32.84 154 GLU A N 1
ATOM 1243 C CA . GLU A 1 154 ? -10.124 8.989 -11.876 1.00 32.84 154 GLU A CA 1
ATOM 1244 C C . GLU A 1 154 ? -9.922 8.181 -10.591 1.00 32.84 154 GLU A C 1
ATOM 1246 O O . GLU A 1 154 ? -8.917 7.492 -10.389 1.00 32.84 154 GLU A O 1
ATOM 1251 N N . PHE A 1 155 ? -10.902 8.269 -9.694 1.00 38.16 155 PHE A N 1
ATOM 1252 C CA . PHE A 1 155 ? -11.072 7.281 -8.639 1.00 38.16 155 PHE A CA 1
ATOM 1253 C C . PHE A 1 155 ? -11.673 6.023 -9.260 1.00 38.16 155 PHE A C 1
ATOM 1255 O O . PHE A 1 155 ? -12.861 5.974 -9.574 1.00 38.16 155 PHE A O 1
ATOM 1262 N N . PHE A 1 156 ? -10.859 4.984 -9.417 1.00 35.25 156 PHE A N 1
ATOM 1263 C CA . PHE A 1 156 ? -11.365 3.666 -9.775 1.00 35.25 156 PHE A CA 1
ATOM 1264 C C . PHE A 1 156 ? -11.844 2.960 -8.508 1.00 35.25 156 PHE A C 1
ATOM 1266 O O . PHE A 1 156 ? -11.054 2.409 -7.742 1.00 35.25 156 PHE A O 1
ATOM 1273 N N . ILE A 1 157 ? -13.157 2.978 -8.288 1.00 32.97 157 ILE A N 1
ATOM 1274 C CA . ILE A 1 157 ? -13.806 2.020 -7.395 1.00 32.97 157 ILE A CA 1
ATOM 1275 C C . ILE A 1 157 ? -14.036 0.767 -8.233 1.00 32.97 157 ILE A C 1
ATOM 1277 O O . ILE A 1 157 ? -14.871 0.760 -9.137 1.00 32.97 157 ILE A O 1
ATOM 1281 N N . PHE A 1 158 ? -13.263 -0.284 -7.970 1.00 33.22 158 PHE A N 1
ATOM 1282 C CA . PHE A 1 158 ? -13.555 -1.586 -8.551 1.00 33.22 158 PHE A CA 1
ATOM 1283 C C . PHE A 1 158 ? -14.785 -2.153 -7.845 1.00 33.22 158 PHE A C 1
ATOM 1285 O O . PHE A 1 158 ? -14.717 -2.528 -6.676 1.00 33.22 158 PHE A O 1
ATOM 1292 N N . PHE A 1 159 ? -15.908 -2.202 -8.554 1.00 26.34 159 PHE A N 1
ATOM 1293 C CA . PHE A 1 159 ? -16.998 -3.104 -8.209 1.00 26.34 159 PHE A CA 1
ATOM 1294 C C . PHE A 1 159 ? -16.679 -4.463 -8.843 1.00 26.34 159 PHE A C 1
ATOM 1296 O O . PHE A 1 159 ? -16.468 -4.536 -10.056 1.00 26.34 159 PHE A O 1
ATOM 1303 N N . PHE A 1 160 ? -16.594 -5.503 -8.012 1.00 34.44 160 PHE A N 1
ATOM 1304 C CA . PHE A 1 160 ? -16.503 -6.904 -8.425 1.00 34.44 160 PHE A CA 1
ATOM 1305 C C . PHE A 1 160 ? -17.761 -7.642 -7.985 1.00 34.44 160 PHE A C 1
ATOM 1307 O O . PHE A 1 160 ? -18.117 -7.508 -6.791 1.00 34.44 160 PHE A O 1
#

Radius of gyration: 15.63 Å; chains: 1; bounding box: 35×32×37 Å

Sequence (160 aa):
DSTAMPETEFRKFRQFLRELYYSFESNSSNCRQISRLAILKNRRSGSVFTYLHLENSLDKLQVSIHLSKMEYAGCNLERNLNCQKALTDAYVLGTTLHATEQGGRRKALLIATSRGSAHMRALQLDLREAVEYARRNHVDVYLLRIGEQRFEGEFFIFFF